Protein AF-X1AMV2-F1 (afdb_monomer_lite)

pLDDT: mean 80.11, std 10.54, range [62.16, 96.12]

Radius of gyration: 15.49 Å; chains: 1; bounding box: 22×38×43 Å

Organism: NCBI:txid412755

Sequence (46 aa):
QLQDDLDKFIYYYNFKRTNQGYRLKGKIPYQKFFDGKRKYALPEPR

Secondary structure (DSSP, 8-state):
-HHHHHHHHHHHHHHTPPP--GGGTT--HHHHHHHTS----PPPP-

Foldseek 3Di:
DVVVVVVVVVCCQQPVAFDPDPVSVRDGNVVVVVVPDPPPPPDPDD

Structure (mmCIF, N/CA/C/O backbone):
data_AF-X1AMV2-F1
#
_entry.id   AF-X1AMV2-F1
#
loop_
_atom_site.group_PDB
_atom_site.id
_atom_site.type_symbol
_atom_site.label_atom_id
_atom_site.label_alt_id
_ato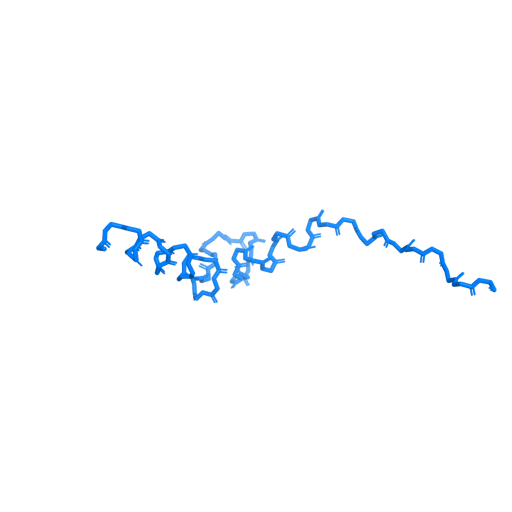m_site.label_comp_id
_atom_site.label_asym_id
_atom_site.label_entity_id
_atom_site.label_seq_id
_atom_site.pdbx_PDB_ins_code
_atom_site.Cartn_x
_atom_site.Cartn_y
_atom_site.Cartn_z
_atom_site.occupancy
_atom_site.B_iso_or_equiv
_atom_site.auth_seq_id
_atom_site.auth_comp_id
_atom_site.auth_asym_id
_atom_site.auth_atom_id
_atom_site.pdbx_PDB_model_num
ATOM 1 N N . GLN A 1 1 ? -7.522 -6.718 20.423 1.00 76.94 1 GLN A N 1
ATOM 2 C CA . GLN A 1 1 ? -6.952 -5.368 20.633 1.00 76.94 1 GLN A CA 1
ATOM 3 C C . GLN A 1 1 ? -5.531 -5.286 20.088 1.00 76.94 1 GLN A C 1
ATOM 5 O O . GLN A 1 1 ? -5.384 -4.740 19.009 1.00 76.94 1 GLN A O 1
ATOM 10 N N . LEU A 1 2 ? -4.513 -5.902 20.709 1.00 93.00 2 LEU A N 1
ATOM 11 C CA . LEU A 1 2 ? -3.143 -5.866 20.157 1.00 93.00 2 LEU A CA 1
ATOM 12 C C . LEU A 1 2 ? -3.035 -6.487 18.752 1.00 93.00 2 LEU A C 1
ATOM 14 O O . LEU A 1 2 ? -2.430 -5.897 17.864 1.00 93.00 2 LEU A O 1
ATOM 18 N N . GLN A 1 3 ? -3.637 -7.663 18.549 1.00 93.88 3 GLN A N 1
ATOM 19 C CA . GLN A 1 3 ? -3.585 -8.344 17.254 1.00 93.88 3 GLN A CA 1
ATOM 20 C C . GLN A 1 3 ? -4.242 -7.509 16.146 1.00 93.88 3 GLN A C 1
ATOM 22 O O . GLN A 1 3 ? -3.652 -7.327 15.088 1.00 93.88 3 GLN A O 1
ATOM 27 N N . ASP A 1 4 ? -5.407 -6.920 16.424 1.00 95.88 4 ASP A N 1
ATOM 28 C CA . ASP A 1 4 ? -6.141 -6.107 15.447 1.00 95.88 4 ASP A CA 1
ATOM 29 C C . ASP A 1 4 ? -5.345 -4.874 15.003 1.00 95.88 4 ASP A C 1
ATOM 31 O O . ASP A 1 4 ? -5.395 -4.473 13.840 1.00 95.88 4 ASP A O 1
ATOM 35 N N . ASP A 1 5 ? -4.610 -4.256 15.926 1.00 96.12 5 ASP A N 1
ATOM 36 C CA . ASP A 1 5 ? -3.801 -3.079 15.622 1.00 96.12 5 ASP A CA 1
ATOM 37 C C . ASP A 1 5 ? -2.554 -3.446 14.811 1.00 96.12 5 ASP A C 1
ATOM 39 O O . ASP A 1 5 ? -2.194 -2.727 13.873 1.00 96.12 5 ASP A O 1
ATOM 43 N N . LEU A 1 6 ? -1.946 -4.601 15.097 1.00 95.88 6 LEU A N 1
ATOM 44 C CA . LEU A 1 6 ? -0.861 -5.150 14.286 1.00 95.88 6 LEU A CA 1
ATOM 45 C C . LEU A 1 6 ? -1.341 -5.483 12.870 1.00 95.88 6 LEU A C 1
ATOM 47 O O . LEU A 1 6 ? -0.688 -5.099 11.899 1.00 95.88 6 LEU A O 1
ATOM 51 N N . ASP A 1 7 ? -2.502 -6.117 12.734 1.00 94.44 7 ASP A N 1
ATOM 52 C CA . ASP A 1 7 ? -3.056 -6.492 11.433 1.00 94.44 7 ASP A CA 1
ATOM 53 C C . ASP A 1 7 ? -3.357 -5.249 10.581 1.00 94.44 7 ASP A C 1
ATOM 55 O O . ASP A 1 7 ? -2.982 -5.177 9.404 1.00 94.44 7 ASP A O 1
ATOM 59 N N . LYS A 1 8 ? -3.945 -4.209 11.190 1.00 95.00 8 LYS A N 1
ATOM 60 C CA . LYS A 1 8 ? -4.172 -2.910 10.534 1.00 95.00 8 LYS A CA 1
ATOM 61 C C . LYS A 1 8 ? -2.864 -2.253 10.108 1.00 95.00 8 LYS A C 1
ATOM 63 O O . LYS A 1 8 ? -2.775 -1.748 8.984 1.00 95.00 8 LYS A O 1
ATOM 68 N N . PHE A 1 9 ? -1.854 -2.256 10.977 1.00 93.50 9 PHE A N 1
ATOM 69 C CA . PHE A 1 9 ? -0.549 -1.679 10.672 1.00 93.50 9 PHE A CA 1
ATOM 70 C C . PHE A 1 9 ? 0.115 -2.390 9.487 1.00 93.50 9 PHE A C 1
ATOM 72 O O . PHE A 1 9 ? 0.543 -1.735 8.533 1.00 93.50 9 PHE A O 1
ATOM 79 N N . ILE A 1 10 ? 0.150 -3.724 9.509 1.00 92.25 10 ILE A N 1
ATOM 80 C CA . ILE A 1 10 ? 0.747 -4.544 8.449 1.00 92.25 10 ILE A CA 1
ATOM 81 C C . ILE A 1 10 ? 0.023 -4.331 7.118 1.00 92.25 10 ILE A C 1
ATOM 83 O O . ILE A 1 10 ? 0.675 -4.186 6.077 1.00 92.25 10 ILE A O 1
ATOM 87 N N . TYR A 1 11 ? -1.309 -4.256 7.133 1.00 93.00 11 TYR A N 1
ATOM 88 C CA . TYR A 1 11 ? -2.087 -3.977 5.930 1.00 93.00 11 TYR A CA 1
ATOM 89 C C . TYR A 1 11 ? -1.777 -2.587 5.362 1.00 93.00 11 TYR A C 1
ATOM 91 O O . TYR A 1 11 ? -1.462 -2.445 4.176 1.00 93.00 11 TYR A O 1
ATOM 99 N N . TYR A 1 12 ? -1.804 -1.554 6.207 1.00 93.19 12 TYR A N 1
ATOM 100 C CA . TYR A 1 12 ? -1.494 -0.190 5.788 1.00 93.19 12 TYR A CA 1
ATOM 101 C C . TYR A 1 12 ? -0.080 -0.080 5.202 1.00 93.19 12 TYR A C 1
ATOM 103 O O . TYR A 1 12 ? 0.101 0.460 4.104 1.00 93.19 12 TYR A O 1
ATOM 111 N N . TYR A 1 13 ? 0.914 -0.639 5.897 1.00 90.19 13 TYR A N 1
ATOM 112 C CA . TYR A 1 13 ? 2.309 -0.596 5.476 1.00 90.19 13 TYR A CA 1
ATOM 113 C C . TYR A 1 13 ? 2.507 -1.239 4.099 1.00 90.19 13 TYR A C 1
ATOM 115 O O . TYR A 1 13 ? 3.142 -0.643 3.232 1.00 90.19 13 TYR A O 1
ATOM 123 N N . ASN A 1 14 ? 1.932 -2.422 3.871 1.00 86.88 14 ASN A N 1
ATOM 124 C CA . ASN A 1 14 ? 2.162 -3.174 2.639 1.00 86.88 14 ASN A CA 1
ATOM 125 C C . ASN A 1 14 ? 1.367 -2.660 1.431 1.00 86.88 14 ASN A C 1
ATOM 127 O O . ASN A 1 14 ? 1.877 -2.727 0.307 1.00 86.88 14 ASN A O 1
ATOM 131 N N . PHE A 1 15 ? 0.142 -2.162 1.648 1.00 87.69 15 PHE A N 1
ATOM 132 C CA . PHE A 1 15 ? -0.820 -1.901 0.568 1.00 87.69 15 PHE A CA 1
ATOM 133 C C . PHE A 1 15 ? -1.199 -0.434 0.366 1.00 87.69 15 PHE A C 1
ATOM 135 O O . PHE A 1 15 ? -1.681 -0.083 -0.710 1.00 87.69 15 PHE A O 1
ATOM 142 N N . LYS A 1 16 ? -1.024 0.426 1.373 1.00 84.31 16 LYS A N 1
ATOM 143 C CA . LYS A 1 16 ? -1.451 1.835 1.306 1.00 84.31 16 LYS A CA 1
ATOM 144 C C . LYS A 1 16 ? -0.278 2.807 1.274 1.00 84.31 16 LYS A C 1
ATOM 146 O O . LYS A 1 16 ? -0.373 3.849 0.633 1.00 84.31 16 LYS A O 1
ATOM 151 N N . ARG A 1 17 ? 0.838 2.467 1.919 1.00 82.00 17 ARG A N 1
ATOM 152 C CA . ARG A 1 17 ? 2.035 3.311 1.937 1.00 82.00 17 ARG A CA 1
ATOM 153 C C . ARG A 1 17 ? 2.847 3.161 0.650 1.00 82.00 17 ARG A C 1
ATOM 155 O O . ARG A 1 17 ? 3.281 2.067 0.303 1.00 82.00 17 ARG A O 1
ATOM 162 N N . THR A 1 18 ? 3.145 4.273 -0.015 1.00 79.19 18 THR A N 1
ATOM 163 C CA . THR A 1 18 ? 4.144 4.319 -1.090 1.00 79.19 18 THR A CA 1
ATOM 164 C C . THR A 1 18 ? 5.555 4.278 -0.502 1.00 79.19 18 THR A C 1
ATOM 166 O O . THR A 1 18 ? 5.845 4.898 0.526 1.00 79.19 18 THR A O 1
ATOM 169 N N . ASN A 1 19 ? 6.469 3.528 -1.124 1.00 75.00 19 ASN A N 1
ATOM 170 C CA . ASN A 1 19 ? 7.860 3.558 -0.688 1.00 75.00 19 ASN A CA 1
ATOM 171 C C . ASN A 1 19 ? 8.464 4.935 -0.973 1.00 75.00 19 ASN A C 1
ATOM 173 O O . ASN A 1 19 ? 8.550 5.357 -2.123 1.00 75.00 19 ASN A O 1
ATOM 177 N N . GLN A 1 20 ? 8.948 5.594 0.079 1.00 71.25 20 GLN A N 1
ATOM 178 C CA . GLN A 1 20 ? 9.594 6.910 0.000 1.00 71.25 20 GLN A CA 1
ATOM 179 C C . GLN A 1 20 ? 11.037 6.853 -0.537 1.00 71.25 20 GLN A C 1
ATOM 181 O O . GLN A 1 20 ? 11.690 7.879 -0.690 1.00 71.25 20 GLN A O 1
ATOM 186 N N . GLY A 1 21 ? 11.559 5.659 -0.830 1.00 74.50 21 GLY A N 1
ATOM 187 C CA . GLY A 1 21 ? 12.890 5.502 -1.408 1.00 74.50 21 GLY A CA 1
ATOM 188 C C . GLY A 1 21 ? 12.920 5.906 -2.883 1.00 74.50 21 GLY A C 1
ATOM 189 O O . GLY A 1 21 ? 12.166 5.363 -3.691 1.00 74.50 21 GLY A O 1
ATOM 190 N N . TYR A 1 22 ? 13.863 6.775 -3.255 1.00 68.62 22 TYR A N 1
ATOM 191 C CA . TYR A 1 22 ? 14.073 7.261 -4.629 1.00 68.62 22 TYR A CA 1
ATOM 192 C C . TYR A 1 22 ? 14.110 6.136 -5.686 1.00 68.62 22 TYR A C 1
ATOM 194 O O . TYR A 1 22 ? 13.504 6.236 -6.751 1.00 68.62 22 TYR A O 1
ATOM 202 N N . ARG A 1 23 ? 14.748 5.000 -5.366 1.00 73.69 23 ARG A N 1
ATOM 203 C CA . ARG A 1 23 ? 14.885 3.842 -6.275 1.00 73.69 23 ARG A CA 1
ATOM 204 C C . ARG A 1 23 ? 13.585 3.068 -6.504 1.00 73.69 23 ARG A C 1
ATOM 206 O O . ARG A 1 23 ? 13.508 2.276 -7.440 1.00 73.69 23 ARG A O 1
ATOM 213 N N . LEU A 1 24 ? 12.589 3.257 -5.642 1.00 74.62 24 LEU A N 1
ATOM 214 C CA . LEU A 1 24 ? 11.327 2.522 -5.674 1.00 74.62 24 LEU A CA 1
ATOM 215 C C . LEU A 1 24 ? 10.230 3.287 -6.423 1.00 74.62 24 LEU A C 1
ATOM 217 O O . LEU A 1 24 ? 9.190 2.697 -6.694 1.00 74.62 24 LEU A O 1
ATOM 221 N N . LYS A 1 25 ? 10.481 4.548 -6.820 1.00 77.25 25 LYS A N 1
ATOM 222 C CA . LYS A 1 25 ? 9.607 5.363 -7.688 1.00 77.25 25 LYS A CA 1
ATOM 223 C C . LYS A 1 25 ? 8.127 5.334 -7.268 1.00 77.25 25 LYS A C 1
ATOM 225 O O . LYS A 1 25 ? 7.245 5.183 -8.105 1.00 77.25 25 LYS A O 1
ATOM 230 N N . GLY A 1 26 ? 7.854 5.405 -5.964 1.00 79.56 26 GLY A N 1
ATOM 231 C CA . GLY A 1 26 ? 6.487 5.398 -5.432 1.00 79.56 26 GLY A CA 1
ATOM 232 C C . GLY A 1 26 ? 5.784 4.035 -5.420 1.00 79.56 26 GLY A C 1
ATOM 233 O O . GLY A 1 26 ? 4.636 3.969 -4.988 1.00 79.56 26 GLY A O 1
ATOM 234 N N . LYS A 1 27 ? 6.443 2.936 -5.820 1.00 83.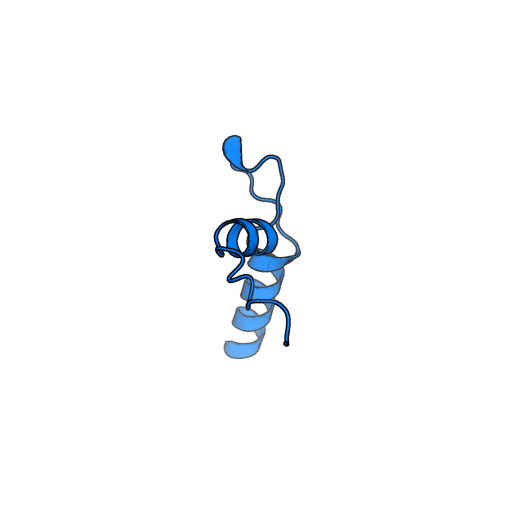00 27 LYS A N 1
ATOM 235 C CA . LYS A 1 27 ? 5.882 1.580 -5.693 1.00 83.00 27 LYS A CA 1
ATOM 236 C C . LYS A 1 27 ? 5.564 1.262 -4.236 1.00 83.00 27 LYS A C 1
ATOM 238 O O . LYS A 1 27 ? 6.370 1.545 -3.346 1.00 83.00 27 LYS A O 1
ATOM 243 N N . ILE A 1 28 ? 4.431 0.617 -3.991 1.00 85.81 28 ILE A N 1
ATOM 244 C CA . ILE A 1 28 ? 4.083 0.113 -2.654 1.00 85.81 28 ILE A CA 1
ATOM 245 C C . ILE A 1 28 ? 4.935 -1.12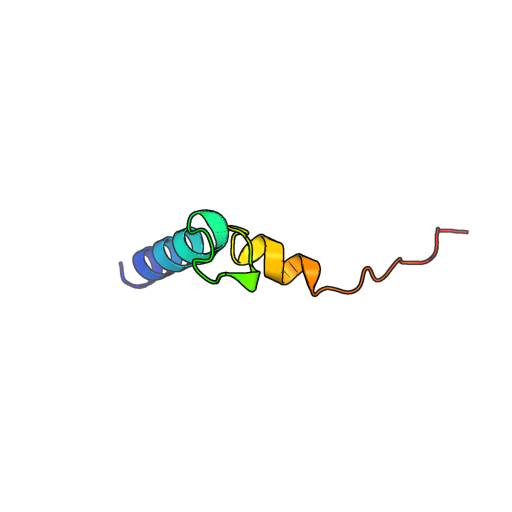9 -2.311 1.00 85.81 28 ILE A C 1
ATOM 247 O O . ILE A 1 28 ? 5.356 -1.845 -3.228 1.00 85.81 28 ILE A O 1
ATOM 251 N N . PRO A 1 29 ? 5.230 -1.411 -1.025 1.00 83.62 29 PRO A N 1
ATOM 252 C CA . PRO A 1 29 ? 6.075 -2.539 -0.617 1.00 83.62 29 PRO A CA 1
ATOM 253 C C . PRO A 1 29 ? 5.659 -3.881 -1.220 1.00 83.62 29 PRO A C 1
ATOM 255 O O . PRO A 1 29 ? 6.513 -4.602 -1.739 1.00 83.62 29 PRO A O 1
ATOM 258 N N . TYR A 1 30 ? 4.353 -4.164 -1.257 1.00 84.50 30 TYR A N 1
ATOM 259 C CA . TYR A 1 30 ? 3.814 -5.370 -1.884 1.00 84.50 30 TYR A CA 1
ATOM 260 C C . TYR A 1 30 ? 4.254 -5.508 -3.351 1.00 84.50 30 TYR A C 1
ATOM 262 O O . TYR A 1 30 ? 4.795 -6.537 -3.740 1.00 84.50 30 TYR A O 1
ATOM 270 N N . GLN A 1 31 ? 4.118 -4.458 -4.168 1.00 82.94 31 GLN A N 1
ATOM 271 C CA . GLN A 1 31 ? 4.517 -4.501 -5.583 1.00 82.94 31 GLN A CA 1
ATOM 272 C C . GLN A 1 31 ? 5.999 -4.853 -5.744 1.00 82.94 31 GLN A C 1
ATOM 274 O O . GLN A 1 31 ? 6.360 -5.674 -6.585 1.00 82.94 31 GLN A O 1
ATOM 279 N N . LYS A 1 32 ? 6.865 -4.274 -4.904 1.00 80.94 32 LYS A N 1
ATOM 280 C CA . LYS A 1 32 ? 8.302 -4.551 -4.970 1.00 80.94 32 LYS A CA 1
ATOM 281 C C . LYS A 1 32 ? 8.643 -5.981 -4.551 1.00 80.94 32 LYS A C 1
ATOM 283 O O . LYS A 1 32 ? 9.559 -6.575 -5.118 1.00 80.94 32 LYS A O 1
ATOM 288 N N . PHE A 1 33 ? 7.922 -6.524 -3.576 1.00 80.88 33 PHE A N 1
ATOM 289 C CA . PHE A 1 33 ? 8.099 -7.904 -3.140 1.00 80.88 33 PHE A CA 1
ATOM 290 C C . PHE A 1 33 ? 7.821 -8.896 -4.281 1.00 80.88 33 PHE A C 1
ATOM 292 O O . PHE A 1 33 ? 8.598 -9.827 -4.486 1.00 80.88 33 PHE A O 1
ATOM 299 N N . PHE A 1 34 ? 6.773 -8.663 -5.079 1.00 79.94 34 PHE A N 1
ATOM 300 C CA . PHE A 1 34 ? 6.459 -9.508 -6.237 1.00 79.94 34 PHE A CA 1
ATOM 301 C C . PHE A 1 34 ? 7.394 -9.288 -7.431 1.00 79.94 34 PHE A C 1
ATOM 303 O O . PHE A 1 34 ? 7.704 -10.262 -8.109 1.00 79.94 34 PHE A O 1
ATOM 310 N N . ASP A 1 35 ? 7.926 -8.078 -7.643 1.00 77.12 35 ASP A N 1
ATOM 311 C CA . ASP A 1 35 ? 8.972 -7.834 -8.656 1.00 77.12 35 ASP A CA 1
ATOM 312 C C . ASP A 1 35 ? 10.222 -8.711 -8.433 1.00 77.12 35 ASP A C 1
ATOM 314 O O . ASP A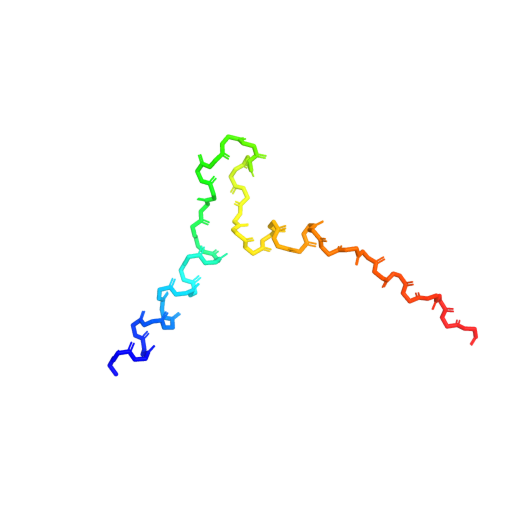 1 35 ? 10.931 -9.044 -9.381 1.00 77.12 35 ASP A O 1
ATOM 318 N N . GLY A 1 36 ? 10.532 -9.040 -7.172 1.00 70.44 36 GLY A N 1
ATOM 319 C CA . GLY A 1 36 ? 11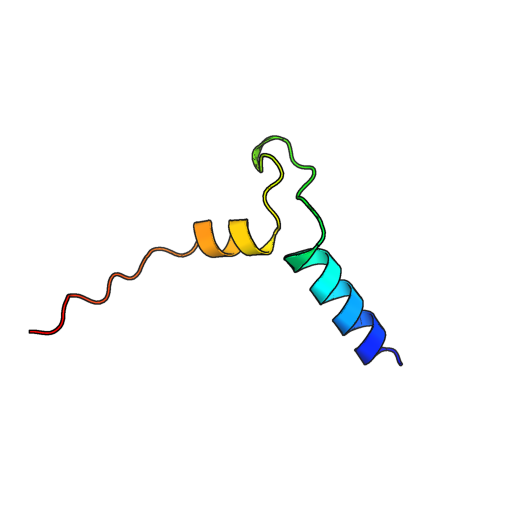.674 -9.879 -6.801 1.00 70.44 36 GLY A CA 1
ATOM 320 C C . GLY A 1 36 ? 11.424 -11.380 -6.954 1.00 70.44 36 GLY A C 1
ATOM 321 O O . GLY A 1 36 ? 12.376 -12.162 -6.934 1.00 70.44 36 GLY A O 1
ATOM 322 N N . LYS A 1 37 ? 10.167 -11.805 -7.125 1.00 69.12 37 LYS A N 1
ATOM 323 C CA . LYS A 1 37 ? 9.863 -13.205 -7.409 1.00 69.12 37 LYS A CA 1
ATOM 324 C C . LYS A 1 37 ? 10.215 -13.471 -8.867 1.00 69.12 37 LYS A C 1
ATOM 326 O O . LYS A 1 37 ? 9.603 -12.912 -9.776 1.00 69.12 37 LYS A O 1
ATOM 331 N N . ARG A 1 38 ? 11.192 -14.354 -9.105 1.00 62.16 38 ARG A N 1
ATOM 332 C CA . ARG A 1 38 ? 11.359 -14.970 -10.427 1.00 62.16 38 ARG A CA 1
ATOM 333 C C . ARG A 1 38 ? 9.989 -15.503 -10.841 1.00 62.16 38 ARG A C 1
ATOM 335 O O . ARG A 1 38 ? 9.363 -16.232 -10.071 1.00 62.16 38 ARG A O 1
ATOM 342 N N . LYS A 1 39 ? 9.535 -15.145 -12.045 1.00 64.19 39 LYS A N 1
ATOM 343 C CA . LYS A 1 39 ? 8.492 -15.906 -12.729 1.00 64.19 39 LYS A CA 1
ATOM 344 C C . LYS A 1 39 ? 9.055 -17.318 -12.849 1.00 64.19 39 LYS A C 1
ATOM 346 O O . LYS A 1 39 ? 9.834 -17.586 -13.758 1.00 64.19 39 LYS A O 1
ATOM 351 N N . TYR A 1 40 ? 8.741 -18.202 -11.909 1.00 63.78 40 TYR A N 1
ATOM 352 C CA . TYR A 1 40 ? 8.779 -19.622 -12.201 1.00 63.78 40 TYR A CA 1
ATOM 353 C C . TYR A 1 40 ? 7.675 -19.799 -13.236 1.00 63.78 40 TYR A C 1
ATOM 355 O O . TYR A 1 40 ? 6.509 -19.972 -12.895 1.00 63.78 40 TYR A O 1
ATOM 363 N N . ALA A 1 41 ? 8.030 -19.576 -14.502 1.00 62.38 41 ALA A N 1
ATOM 364 C CA . ALA A 1 41 ? 7.229 -20.022 -15.613 1.00 62.38 41 ALA A CA 1
ATOM 365 C C . ALA A 1 41 ? 7.221 -21.537 -15.458 1.00 62.38 41 ALA A C 1
ATOM 367 O O . ALA A 1 41 ? 8.214 -22.203 -15.754 1.00 62.38 41 ALA A O 1
ATOM 368 N N . LEU A 1 42 ? 6.149 -22.063 -14.865 1.00 64.12 42 LEU A N 1
ATOM 369 C CA . LEU A 1 42 ? 5.840 -23.466 -15.051 1.00 64.12 42 LEU A CA 1
ATOM 370 C C . LEU A 1 42 ? 5.808 -23.662 -16.574 1.00 64.12 42 LEU A C 1
ATOM 372 O O . LEU A 1 42 ? 5.209 -22.824 -17.258 1.00 64.12 42 LEU A O 1
ATOM 376 N N . PRO A 1 43 ? 6.526 -24.658 -17.117 1.00 71.81 43 PRO A N 1
ATOM 377 C CA . PRO A 1 43 ? 6.473 -24.920 -18.546 1.00 71.81 43 PRO A CA 1
ATOM 378 C C . PRO A 1 43 ? 5.011 -25.111 -18.954 1.00 71.81 43 PRO A C 1
ATOM 380 O O . PRO A 1 43 ? 4.219 -25.632 -18.164 1.00 71.81 43 PRO A O 1
ATOM 383 N N . GLU A 1 44 ? 4.651 -24.651 -20.155 1.00 65.62 44 GLU A N 1
ATOM 384 C CA . GLU A 1 44 ? 3.280 -24.820 -20.630 1.00 65.62 44 GLU A CA 1
ATOM 385 C C . GLU A 1 44 ? 2.899 -26.308 -20.595 1.00 65.62 44 GLU A C 1
ATOM 387 O O . GLU A 1 44 ? 3.739 -27.157 -20.927 1.00 65.62 44 GLU A O 1
ATOM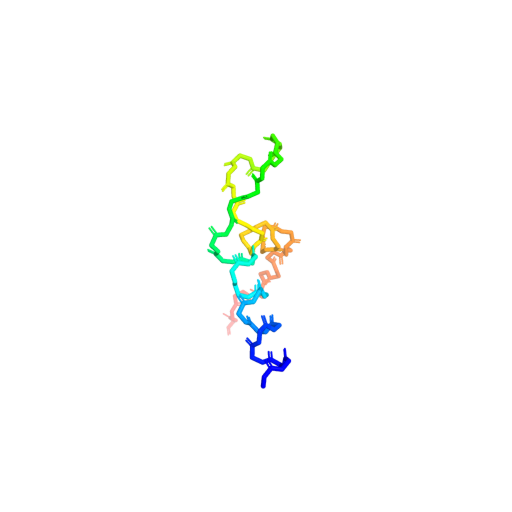 392 N N . PRO A 1 45 ? 1.681 -26.641 -20.129 1.00 69.94 45 PRO A N 1
ATOM 393 C CA . PRO A 1 45 ? 1.233 -28.023 -20.082 1.00 69.94 45 PRO A CA 1
ATOM 394 C C . PRO A 1 45 ? 1.298 -28.628 -21.490 1.00 69.94 45 PRO A C 1
ATOM 396 O O . PRO A 1 45 ? 0.817 -28.025 -22.448 1.00 69.94 45 PRO A O 1
ATOM 399 N N . ARG A 1 46 ? 1.947 -29.794 -21.591 1.00 65.00 46 ARG A N 1
ATOM 400 C CA . ARG A 1 46 ? 1.968 -30.622 -22.803 1.00 65.00 46 ARG A CA 1
ATOM 401 C C . ARG A 1 46 ? 0.636 -31.325 -23.003 1.00 65.00 46 ARG A C 1
ATOM 403 O O . ARG A 1 46 ? 0.050 -31.733 -21.975 1.00 65.00 46 ARG A O 1
#